Protein AF-A0A9E0TQ43-F1 (afdb_monomer_lite)

Secondary structure (DSSP, 8-state):
-----PPPEETTS-BTT-HHHHHHHHHHHHHHS-EEEEEE-TT--S--EEEEES-HHHHHHHHHHH--TT-EEEEE-TTT--SEEEEEEPP-TTS-EESS---

Sequence (103 aa):
MSESTKLDWTNGGENILAAEKLAAVREHLSKVGNIAVAHWHYCGARAPTPLAFDDFDLFEEYLKRDVRPGDAIDVYSFPHGSKTIAIGKFPDSEGRVPIGGAY

Foldseek 3Di:
DDPPPDQDKDLPFFACPPPQLLVLVQVCLVVQQKKWKFKQAFVPPDGTDIDMDRDSVVVVVCLVPPADAQIKMWIADPDPSPDTRGIGGHHDPVNIYTDDTRD

Structure (mmC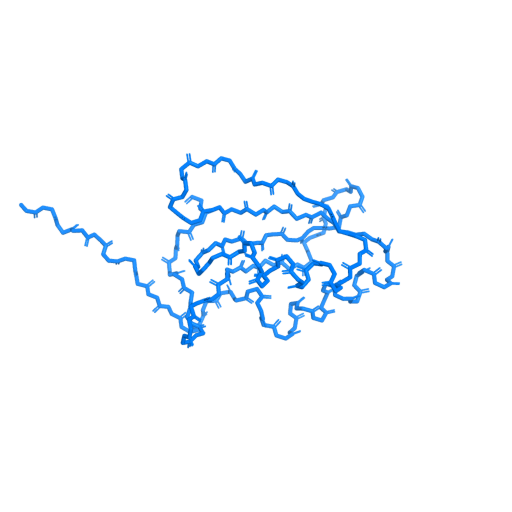IF, N/CA/C/O backbone):
data_AF-A0A9E0TQ43-F1
#
_entry.id   AF-A0A9E0TQ43-F1
#
loop_
_atom_site.group_PDB
_atom_site.id
_atom_site.type_symbol
_atom_site.label_atom_id
_atom_site.label_alt_id
_atom_site.label_comp_id
_atom_site.label_asym_id
_atom_site.label_entity_id
_atom_site.label_seq_id
_atom_site.pdbx_PDB_ins_code
_atom_site.Cartn_x
_atom_site.Cartn_y
_atom_site.Cartn_z
_atom_site.occupancy
_atom_site.B_iso_or_equiv
_atom_site.auth_seq_id
_atom_site.auth_comp_id
_atom_site.auth_asym_id
_atom_site.auth_atom_id
_atom_site.pdbx_PDB_model_num
ATOM 1 N N . MET A 1 1 ? 20.864 -2.950 -32.698 1.00 37.25 1 MET A N 1
ATOM 2 C CA . MET A 1 1 ? 20.132 -3.809 -31.748 1.00 37.25 1 MET A CA 1
ATOM 3 C C . MET A 1 1 ? 20.143 -3.069 -30.423 1.00 37.25 1 MET A C 1
ATOM 5 O O . MET A 1 1 ? 21.203 -3.008 -29.822 1.00 37.25 1 MET A O 1
ATOM 9 N N . SER A 1 2 ? 19.066 -2.369 -30.050 1.00 41.09 2 SER A N 1
ATOM 10 C CA . SER A 1 2 ? 19.022 -1.717 -28.735 1.00 41.09 2 SER A CA 1
ATOM 11 C C . SER A 1 2 ? 18.841 -2.806 -27.686 1.00 41.09 2 SER A C 1
ATOM 13 O O . SER A 1 2 ? 17.871 -3.563 -27.769 1.00 41.09 2 SER A O 1
ATOM 15 N N . GLU A 1 3 ? 19.771 -2.911 -26.740 1.00 44.09 3 GLU A N 1
ATOM 16 C CA . GLU A 1 3 ? 19.548 -3.668 -25.512 1.00 44.09 3 GLU 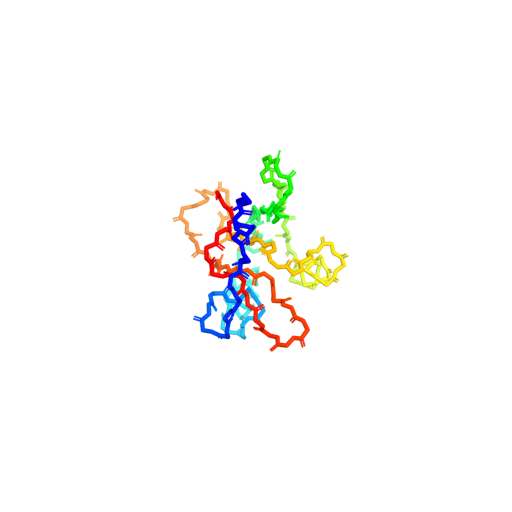A CA 1
ATOM 17 C C . GLU A 1 3 ? 18.248 -3.164 -24.888 1.00 44.09 3 GLU A C 1
ATOM 19 O O . GLU A 1 3 ? 18.133 -2.012 -24.475 1.00 44.09 3 GLU A O 1
ATOM 24 N N . SER A 1 4 ? 17.226 -4.015 -24.899 1.00 46.28 4 SER A N 1
ATOM 25 C CA . SER A 1 4 ? 16.080 -3.851 -24.021 1.00 46.28 4 SER A CA 1
ATOM 26 C C . SER A 1 4 ? 16.644 -3.899 -22.607 1.00 46.28 4 SER A C 1
ATOM 28 O O . SER A 1 4 ? 17.117 -4.949 -22.175 1.00 46.28 4 SER A O 1
ATOM 30 N N . THR A 1 5 ? 16.671 -2.754 -21.924 1.00 50.91 5 THR A N 1
ATOM 31 C CA . THR A 1 5 ? 17.043 -2.665 -20.513 1.00 50.91 5 THR A CA 1
ATOM 32 C C . THR A 1 5 ? 16.125 -3.605 -19.741 1.00 50.91 5 THR A C 1
ATOM 34 O O . THR A 1 5 ? 14.962 -3.283 -19.495 1.00 50.91 5 THR A O 1
ATOM 37 N N . LYS A 1 6 ? 16.613 -4.804 -19.408 1.00 55.34 6 LYS A N 1
ATOM 38 C CA . LYS A 1 6 ? 15.966 -5.644 -18.405 1.00 55.34 6 LYS A CA 1
ATOM 39 C C . LYS A 1 6 ? 15.966 -4.817 -17.130 1.00 55.34 6 LYS A C 1
ATOM 41 O O . LYS A 1 6 ? 17.022 -4.422 -16.652 1.00 55.34 6 LYS A O 1
ATOM 46 N N . LEU A 1 7 ? 14.778 -4.495 -16.636 1.00 69.19 7 LEU A N 1
ATOM 47 C CA . LEU A 1 7 ? 14.639 -3.900 -15.318 1.00 69.19 7 LEU A CA 1
ATOM 48 C C . LEU A 1 7 ? 15.145 -4.947 -14.328 1.00 69.19 7 LEU A C 1
ATOM 50 O O . LEU A 1 7 ? 14.618 -6.058 -14.293 1.00 69.19 7 LEU A O 1
ATOM 54 N N . ASP A 1 8 ? 16.213 -4.622 -13.608 1.00 86.31 8 ASP A N 1
ATOM 55 C CA . ASP A 1 8 ? 16.761 -5.495 -12.578 1.00 86.31 8 ASP A CA 1
ATOM 56 C C . ASP A 1 8 ? 15.793 -5.552 -11.393 1.00 86.31 8 ASP A C 1
ATOM 58 O O . ASP A 1 8 ? 15.174 -4.551 -11.036 1.00 86.31 8 ASP A O 1
ATOM 62 N N . TRP A 1 9 ? 15.650 -6.723 -10.775 1.00 91.50 9 TRP A N 1
ATOM 63 C CA . TRP A 1 9 ? 14.788 -6.950 -9.612 1.00 91.50 9 TRP A CA 1
ATOM 64 C C . TRP A 1 9 ? 15.647 -7.292 -8.397 1.00 91.50 9 TRP A C 1
ATOM 66 O O . TRP A 1 9 ? 16.634 -8.017 -8.512 1.00 91.50 9 TRP A O 1
ATOM 76 N N . THR A 1 10 ? 15.277 -6.784 -7.224 1.00 91.56 10 THR A N 1
ATOM 77 C CA . THR A 1 10 ? 16.057 -6.932 -5.989 1.00 91.56 10 THR A CA 1
ATOM 78 C C . THR A 1 10 ? 15.186 -7.293 -4.792 1.00 91.56 10 THR A C 1
ATOM 80 O O . THR A 1 10 ? 14.056 -6.830 -4.675 1.00 91.56 10 THR A O 1
ATOM 83 N N . ASN A 1 11 ? 15.748 -8.070 -3.863 1.00 88.56 11 ASN A N 1
ATOM 84 C CA . ASN A 1 11 ? 15.155 -8.342 -2.548 1.00 88.56 11 ASN A CA 1
ATOM 85 C C . ASN A 1 11 ? 15.419 -7.223 -1.524 1.00 88.56 11 ASN A C 1
ATOM 87 O O . ASN A 1 11 ? 14.852 -7.241 -0.440 1.00 88.56 11 ASN A O 1
ATOM 91 N N . GLY A 1 12 ? 16.305 -6.272 -1.840 1.00 85.81 12 GLY A N 1
ATOM 92 C CA . GLY A 1 12 ? 16.681 -5.175 -0.941 1.00 85.81 12 GLY A CA 1
ATOM 93 C C . GLY A 1 12 ? 15.934 -3.864 -1.187 1.00 85.81 12 GLY A C 1
ATOM 94 O O . GLY A 1 12 ? 16.345 -2.837 -0.659 1.00 85.81 12 GLY A O 1
ATOM 95 N N . GLY A 1 13 ? 14.914 -3.861 -2.047 1.00 87.06 13 GLY A N 1
ATOM 96 C CA . GLY A 1 13 ? 14.142 -2.657 -2.355 1.00 87.06 13 GLY A CA 1
ATOM 97 C C . GLY A 1 13 ? 12.965 -2.447 -1.401 1.00 87.06 13 GLY A C 1
ATOM 98 O O . GLY A 1 13 ? 12.586 -3.343 -0.652 1.00 87.06 13 GLY A O 1
ATOM 99 N N . GLU A 1 14 ? 12.362 -1.258 -1.456 1.00 92.00 14 GLU A N 1
ATOM 100 C CA . GLU A 1 14 ? 11.188 -0.913 -0.646 1.00 92.00 14 GLU A CA 1
ATOM 101 C C . GLU A 1 14 ? 9.990 -1.796 -1.030 1.00 92.00 14 GLU A C 1
ATOM 103 O O . GLU A 1 14 ? 9.416 -1.630 -2.105 1.00 92.00 14 GLU A O 1
ATOM 108 N N . ASN A 1 15 ? 9.608 -2.723 -0.153 1.00 94.94 15 ASN A N 1
ATOM 109 C CA . ASN A 1 15 ? 8.484 -3.640 -0.338 1.00 94.94 15 ASN A CA 1
ATOM 110 C C . ASN A 1 15 ? 7.275 -3.155 0.479 1.00 94.94 15 ASN A C 1
ATOM 112 O O . ASN A 1 15 ? 7.356 -3.056 1.703 1.00 94.94 15 ASN A O 1
ATOM 116 N N . ILE A 1 16 ? 6.142 -2.875 -0.173 1.00 97.00 16 ILE A N 1
ATOM 117 C CA . ILE A 1 16 ? 4.931 -2.409 0.529 1.00 97.00 16 ILE A CA 1
ATOM 118 C C . ILE A 1 16 ? 4.344 -3.473 1.472 1.00 97.00 16 ILE A C 1
ATOM 120 O O . ILE A 1 16 ? 3.695 -3.134 2.457 1.00 97.00 16 ILE A O 1
ATOM 124 N N . LEU A 1 17 ? 4.612 -4.755 1.206 1.00 97.12 17 LEU A N 1
ATOM 125 C CA . LEU A 1 17 ? 4.187 -5.886 2.034 1.00 97.12 17 LEU A CA 1
ATOM 126 C C . LEU A 1 17 ? 5.130 -6.164 3.213 1.00 97.12 17 LEU A C 1
ATOM 128 O O . LEU A 1 17 ? 4.904 -7.120 3.956 1.00 97.12 17 LEU A O 1
ATOM 132 N N . ALA A 1 18 ? 6.185 -5.364 3.401 1.00 96.56 18 ALA A N 1
ATOM 133 C CA . ALA A 1 18 ? 7.049 -5.496 4.565 1.00 96.56 18 ALA A CA 1
ATOM 134 C C . ALA A 1 18 ? 6.244 -5.287 5.861 1.00 96.56 18 ALA A C 1
ATOM 136 O O . ALA A 1 18 ? 5.388 -4.399 5.951 1.00 96.56 18 ALA A O 1
ATOM 137 N N . ALA A 1 19 ? 6.503 -6.122 6.870 1.00 96.88 19 ALA A N 1
ATOM 138 C CA . ALA A 1 19 ? 5.680 -6.202 8.076 1.00 96.88 19 ALA A CA 1
ATOM 139 C C . ALA A 1 19 ? 5.588 -4.856 8.812 1.00 96.88 19 ALA A C 1
ATOM 141 O O . ALA A 1 19 ? 4.520 -4.479 9.289 1.00 96.88 19 ALA A O 1
ATOM 142 N N . GLU A 1 20 ? 6.682 -4.099 8.855 1.00 97.38 20 GLU A N 1
ATOM 143 C CA . GLU A 1 20 ? 6.751 -2.771 9.454 1.00 97.38 20 GLU A CA 1
ATOM 144 C C . GLU A 1 20 ? 5.889 -1.734 8.718 1.00 97.38 20 GLU A C 1
ATOM 146 O O . GLU A 1 20 ? 5.303 -0.860 9.358 1.00 97.38 20 GLU A O 1
ATOM 151 N N . LYS A 1 21 ? 5.746 -1.849 7.392 1.00 97.69 21 LYS A N 1
ATOM 152 C CA . LYS A 1 21 ? 4.916 -0.948 6.579 1.00 97.69 21 LYS A CA 1
ATOM 153 C C . LYS A 1 21 ? 3.441 -1.243 6.813 1.00 97.69 21 LYS A C 1
ATOM 155 O O . LYS A 1 21 ? 2.674 -0.331 7.117 1.00 97.69 21 LYS A O 1
ATOM 160 N N . LEU A 1 22 ? 3.058 -2.519 6.756 1.00 98.19 22 LEU A N 1
ATOM 161 C CA . LEU A 1 22 ? 1.690 -2.953 7.043 1.00 98.19 22 LEU A CA 1
ATOM 162 C C . LEU A 1 22 ? 1.286 -2.617 8.486 1.00 98.19 22 LEU A C 1
ATOM 164 O O . LEU A 1 22 ? 0.182 -2.123 8.717 1.00 98.19 22 LEU A O 1
ATOM 168 N N . ALA A 1 23 ? 2.191 -2.803 9.451 1.00 98.19 23 ALA A N 1
ATOM 169 C CA . ALA A 1 23 ? 1.963 -2.413 10.839 1.00 98.19 23 ALA A CA 1
ATOM 170 C C . ALA A 1 23 ? 1.750 -0.898 10.985 1.00 98.19 23 ALA A C 1
ATOM 172 O O . ALA A 1 23 ? 0.803 -0.490 11.655 1.00 98.19 23 ALA A O 1
ATOM 173 N N . ALA A 1 24 ? 2.562 -0.068 10.319 1.00 97.88 24 ALA A N 1
ATOM 174 C CA . ALA A 1 24 ? 2.407 1.387 10.347 1.00 97.88 24 ALA A CA 1
ATOM 175 C C . ALA A 1 24 ? 1.061 1.846 9.760 1.00 97.88 24 ALA A C 1
ATOM 177 O O . ALA A 1 24 ? 0.411 2.732 10.320 1.00 97.88 24 ALA A O 1
ATOM 178 N N . VAL A 1 25 ? 0.616 1.226 8.661 1.00 97.75 25 VAL A N 1
ATOM 179 C CA . VAL A 1 25 ? -0.693 1.514 8.053 1.00 97.75 25 VAL A CA 1
ATOM 180 C C . VAL A 1 25 ? -1.831 1.099 8.986 1.00 97.75 25 VAL A C 1
ATOM 182 O O . VAL A 1 25 ? -2.724 1.905 9.250 1.00 97.75 25 VAL A O 1
ATOM 185 N N . ARG A 1 26 ? -1.774 -0.116 9.548 1.00 98.19 26 ARG A N 1
ATOM 186 C CA . ARG A 1 26 ? -2.773 -0.618 10.505 1.00 98.19 26 ARG A CA 1
ATOM 187 C C . ARG A 1 26 ? -2.872 0.278 11.739 1.00 98.19 26 ARG A C 1
ATOM 189 O O . ARG A 1 26 ? -3.968 0.647 12.155 1.00 98.19 26 ARG A O 1
ATOM 196 N N . GLU A 1 27 ? -1.730 0.651 12.311 1.00 97.25 27 GLU A N 1
ATOM 197 C CA . GLU A 1 27 ? -1.662 1.545 13.465 1.00 97.25 27 GLU A CA 1
ATOM 198 C C . GLU A 1 27 ? -2.268 2.914 13.142 1.00 97.25 27 GLU A C 1
ATOM 200 O O . GLU A 1 27 ? -3.082 3.421 13.917 1.00 97.25 27 GLU A O 1
ATOM 205 N N . HIS A 1 28 ? -1.918 3.507 11.996 1.00 95.94 28 HIS A N 1
ATOM 206 C CA . HIS A 1 28 ? -2.478 4.793 11.593 1.00 95.94 28 HIS A CA 1
ATOM 207 C C . HIS A 1 28 ? -3.999 4.732 11.446 1.00 95.94 28 HIS A C 1
ATOM 209 O O . HIS A 1 28 ? -4.695 5.564 12.028 1.00 95.94 28 HIS A O 1
ATOM 215 N N . LEU A 1 29 ? -4.515 3.728 10.733 1.00 96.06 29 LEU A N 1
ATOM 216 C CA . LEU A 1 29 ? -5.952 3.533 10.545 1.00 96.06 29 LEU A CA 1
ATOM 217 C C . LEU A 1 29 ? -6.682 3.366 11.880 1.00 96.06 29 LEU A C 1
ATOM 219 O O . LEU A 1 29 ? -7.680 4.037 12.102 1.00 96.06 29 LEU A O 1
ATOM 223 N N . SER A 1 30 ? -6.140 2.593 12.825 1.00 96.12 30 SER A N 1
ATOM 224 C CA . SER A 1 30 ? -6.757 2.454 14.155 1.00 96.12 30 SER A CA 1
ATOM 225 C C . SER A 1 30 ? -6.837 3.760 14.960 1.00 96.12 30 SER A C 1
ATOM 227 O O . SER A 1 30 ? -7.711 3.905 15.811 1.00 96.12 30 SER A O 1
ATOM 229 N N . LYS A 1 31 ? -5.925 4.711 14.715 1.00 94.44 31 LYS A N 1
ATOM 230 C CA . LYS A 1 31 ? -5.838 5.976 15.462 1.00 94.44 31 LYS A CA 1
ATOM 231 C C . LYS A 1 31 ? -6.601 7.115 14.794 1.00 94.44 31 LYS A C 1
ATOM 233 O O . LYS A 1 31 ? -7.162 7.957 15.488 1.00 94.44 31 LYS A O 1
ATOM 238 N N . VAL A 1 32 ? -6.552 7.177 13.467 1.00 93.19 32 VAL A N 1
ATOM 239 C CA . VAL A 1 32 ? -7.050 8.307 12.666 1.00 93.19 32 VAL A CA 1
ATOM 240 C C . VAL A 1 32 ? -8.316 7.939 11.894 1.00 93.19 32 VAL A C 1
ATOM 242 O O . VAL A 1 32 ? -9.158 8.800 11.657 1.00 93.19 32 VAL A O 1
ATOM 245 N N . GLY A 1 33 ? -8.478 6.665 11.535 1.00 94.06 33 GLY A N 1
ATOM 246 C CA . GLY A 1 33 ? -9.657 6.142 10.845 1.00 94.06 33 GLY A CA 1
ATOM 247 C C . GLY A 1 33 ? -9.643 6.305 9.328 1.00 94.06 33 GLY A C 1
ATOM 248 O O . GLY A 1 33 ? -10.629 5.957 8.697 1.00 94.06 33 GLY A O 1
ATOM 249 N N . ASN A 1 34 ? -8.583 6.855 8.724 1.00 94.69 34 ASN A N 1
ATOM 250 C CA . ASN A 1 34 ? -8.451 6.909 7.267 1.00 94.69 34 ASN A CA 1
ATOM 251 C C . ASN A 1 34 ? -7.004 7.091 6.792 1.00 94.69 34 ASN A C 1
ATOM 253 O O . ASN A 1 34 ? -6.136 7.562 7.527 1.00 94.69 34 ASN A O 1
ATOM 257 N N . ILE A 1 35 ? -6.770 6.722 5.534 1.00 96.12 35 ILE A N 1
ATOM 258 C CA . ILE A 1 35 ? -5.547 6.964 4.764 1.00 96.12 35 ILE A CA 1
ATOM 259 C C . ILE A 1 35 ? -5.903 7.361 3.331 1.00 96.12 35 ILE A C 1
ATOM 261 O O . ILE A 1 35 ? -6.940 6.962 2.800 1.00 96.12 35 ILE A O 1
ATOM 265 N N . ALA A 1 36 ? -5.004 8.100 2.687 1.00 96.12 36 ALA A N 1
ATOM 266 C CA . ALA A 1 36 ? -4.993 8.294 1.243 1.00 96.12 36 ALA A CA 1
ATOM 267 C C . ALA A 1 36 ? -3.891 7.432 0.622 1.00 96.12 36 ALA A C 1
ATOM 269 O O . ALA A 1 36 ? -2.803 7.308 1.187 1.00 96.12 36 ALA A O 1
ATOM 270 N N . VAL A 1 37 ? -4.162 6.860 -0.547 1.00 96.44 37 VAL A N 1
ATOM 271 C CA . VAL A 1 37 ? -3.227 6.004 -1.276 1.00 96.44 37 VAL A CA 1
ATOM 272 C C . VAL A 1 37 ? -3.079 6.508 -2.707 1.00 96.44 37 VAL A C 1
ATOM 274 O O . VAL A 1 37 ? -4.073 6.758 -3.390 1.00 96.44 37 VAL A O 1
ATOM 277 N N . ALA A 1 38 ? -1.839 6.635 -3.170 1.00 95.69 38 ALA A N 1
ATOM 278 C CA . ALA A 1 38 ? -1.521 6.798 -4.581 1.00 95.69 38 ALA A CA 1
ATOM 279 C C . ALA A 1 38 ? -0.964 5.476 -5.116 1.00 95.69 38 ALA A C 1
ATOM 281 O O . ALA A 1 38 ? 0.098 5.021 -4.693 1.00 95.69 38 ALA A O 1
ATOM 282 N N . HIS A 1 39 ? -1.696 4.857 -6.042 1.00 96.38 39 HIS A N 1
ATOM 283 C CA . HIS A 1 39 ? -1.269 3.638 -6.720 1.00 96.38 39 HIS A CA 1
ATOM 284 C C . HIS A 1 39 ? -0.667 3.981 -8.088 1.00 96.38 39 HIS A C 1
ATOM 286 O O . HIS A 1 39 ? -1.385 4.345 -9.024 1.00 96.38 39 HIS A O 1
ATOM 292 N N . TRP A 1 40 ? 0.653 3.849 -8.200 1.00 95.19 40 TRP A N 1
ATOM 293 C CA . TRP A 1 40 ? 1.431 4.016 -9.422 1.00 95.19 40 TRP A CA 1
ATOM 294 C C . TRP A 1 40 ? 1.573 2.690 -10.163 1.00 95.19 40 TRP A C 1
ATOM 296 O O . TRP A 1 40 ? 2.119 1.722 -9.639 1.00 95.19 40 TRP A O 1
ATOM 306 N N . HIS A 1 41 ? 1.113 2.672 -11.411 1.00 94.00 41 HIS A N 1
ATOM 307 C CA . HIS A 1 41 ? 1.055 1.462 -12.228 1.00 94.00 41 HIS A CA 1
ATOM 308 C C . HIS A 1 41 ? 2.366 1.256 -12.975 1.00 94.00 41 HIS A C 1
ATOM 310 O O . HIS A 1 41 ? 2.717 2.040 -13.865 1.00 94.00 41 HIS A O 1
ATOM 316 N N . TYR A 1 42 ? 3.076 0.187 -12.645 1.00 90.25 42 TYR A N 1
ATOM 317 C CA . TYR A 1 42 ? 4.338 -0.175 -13.261 1.00 90.25 42 TYR A CA 1
ATOM 318 C C . TYR A 1 42 ? 4.157 -0.442 -14.754 1.00 90.25 42 TYR A C 1
ATOM 320 O O . TYR A 1 42 ? 3.296 -1.215 -15.176 1.00 90.25 42 TYR A O 1
ATOM 328 N N . CYS A 1 43 ? 4.944 0.259 -15.574 1.00 85.81 43 CYS A N 1
ATOM 329 C CA . CYS A 1 43 ? 4.809 0.269 -17.035 1.00 85.81 43 CYS A CA 1
ATOM 330 C C . CYS A 1 43 ? 3.396 0.639 -17.547 1.00 85.81 43 CYS A C 1
ATOM 332 O O . CYS A 1 43 ? 3.068 0.357 -18.698 1.00 85.81 43 CYS A O 1
ATOM 334 N N . GLY A 1 44 ? 2.561 1.293 -16.730 1.00 82.00 44 GLY A N 1
ATOM 335 C CA . GLY A 1 44 ? 1.183 1.639 -17.089 1.00 82.00 44 GLY A CA 1
ATOM 336 C C . GLY A 1 44 ? 1.038 2.900 -17.947 1.00 82.00 44 GLY A C 1
ATOM 337 O O . GLY A 1 44 ? -0.039 3.121 -18.494 1.00 82.00 44 GLY A O 1
ATOM 338 N N . ALA A 1 45 ? 2.091 3.728 -18.043 1.00 84.00 45 ALA A N 1
ATOM 339 C CA . ALA A 1 45 ? 2.110 5.012 -18.762 1.00 84.00 45 ALA A CA 1
ATOM 340 C C . ALA A 1 45 ? 0.888 5.907 -18.454 1.00 84.00 45 ALA A C 1
ATOM 342 O O . ALA A 1 45 ? 0.308 6.535 -19.340 1.00 84.00 45 ALA A O 1
ATOM 343 N N . ARG A 1 46 ? 0.477 5.940 -17.180 1.00 87.06 46 ARG A N 1
ATOM 344 C CA . ARG A 1 46 ? -0.691 6.682 -16.699 1.00 87.06 46 ARG A CA 1
ATOM 345 C C . ARG A 1 46 ? -0.423 7.337 -15.349 1.00 87.06 46 ARG A C 1
ATOM 347 O O . ARG A 1 46 ? 0.461 6.905 -14.615 1.00 87.06 46 ARG A O 1
ATOM 354 N N . ALA A 1 47 ? -1.224 8.352 -15.032 1.00 89.31 47 ALA A N 1
ATOM 355 C CA . ALA A 1 47 ? -1.257 8.971 -13.711 1.00 89.31 47 ALA A CA 1
ATOM 356 C C . ALA A 1 47 ? -1.621 7.940 -12.618 1.00 89.31 47 ALA A C 1
ATOM 358 O O . ALA A 1 47 ? -2.295 6.945 -12.925 1.00 89.31 47 ALA A O 1
ATOM 359 N N . PRO A 1 48 ? -1.209 8.164 -11.357 1.00 94.12 48 PRO A N 1
ATOM 360 C CA . PRO A 1 48 ? -1.549 7.266 -10.266 1.00 94.12 48 PRO A CA 1
ATOM 361 C C . PRO A 1 48 ? -3.060 7.239 -10.050 1.00 94.12 48 PRO A C 1
ATOM 363 O O . PRO A 1 48 ? -3.754 8.237 -10.252 1.00 94.12 48 PRO A O 1
ATOM 366 N N . THR A 1 49 ? -3.575 6.094 -9.614 1.00 95.88 49 THR A N 1
ATOM 367 C CA . THR A 1 49 ? -4.966 5.984 -9.175 1.00 95.88 49 THR A CA 1
ATOM 368 C C . THR A 1 49 ? -5.060 6.467 -7.728 1.00 95.88 49 THR A C 1
ATOM 370 O O . THR A 1 49 ? -4.452 5.837 -6.859 1.00 95.88 49 THR A O 1
ATOM 373 N N . PRO A 1 50 ? -5.780 7.572 -7.450 1.00 95.50 50 PRO A N 1
ATOM 374 C CA . PRO A 1 50 ? -6.009 8.022 -6.087 1.00 95.50 50 PRO A CA 1
ATOM 375 C C . PRO A 1 50 ? -7.077 7.151 -5.427 1.00 95.50 50 PRO A C 1
ATOM 377 O O . PRO A 1 50 ? -8.118 6.863 -6.020 1.00 95.50 50 PRO A O 1
ATOM 380 N N . LEU A 1 51 ? -6.817 6.743 -4.193 1.00 96.12 51 LEU A N 1
ATOM 381 C CA . LEU A 1 51 ? -7.689 5.895 -3.390 1.00 96.12 51 LEU A CA 1
ATOM 382 C C . LEU A 1 51 ? -7.719 6.418 -1.953 1.00 96.12 51 LEU A C 1
ATOM 384 O O . LEU A 1 51 ? -6.815 7.133 -1.514 1.00 96.12 51 LEU A O 1
ATOM 388 N N . ALA A 1 52 ? -8.747 6.031 -1.211 1.00 95.62 52 ALA A N 1
ATOM 389 C CA . ALA A 1 52 ? -8.829 6.248 0.222 1.00 95.62 52 ALA A CA 1
ATOM 390 C C . ALA A 1 52 ? -9.402 4.996 0.879 1.00 95.62 52 ALA A C 1
ATOM 392 O O . ALA A 1 52 ? -10.275 4.343 0.309 1.00 95.62 52 ALA A O 1
ATOM 393 N N . PHE A 1 53 ? -8.899 4.684 2.066 1.00 96.81 53 PHE A N 1
ATOM 394 C CA . PHE A 1 53 ? -9.353 3.553 2.863 1.00 96.81 53 PHE A CA 1
ATOM 395 C C . PHE A 1 53 ? -9.560 4.020 4.297 1.00 96.81 53 PHE A C 1
ATOM 397 O O . PHE A 1 53 ? -8.771 4.814 4.810 1.00 96.81 53 PHE A O 1
ATOM 404 N N . ASP A 1 54 ? -10.615 3.533 4.930 1.00 96.69 54 ASP A N 1
ATOM 405 C CA . ASP A 1 54 ? -10.934 3.715 6.348 1.00 96.69 54 ASP A CA 1
ATOM 406 C C . ASP A 1 54 ? -10.758 2.423 7.160 1.00 96.69 54 ASP A C 1
ATOM 408 O O . ASP A 1 54 ? -10.719 2.456 8.388 1.00 96.69 54 ASP A O 1
ATOM 412 N N . ASP A 1 55 ? -10.559 1.302 6.470 1.00 97.12 55 ASP A N 1
ATOM 413 C CA . ASP A 1 55 ? -10.365 -0.019 7.044 1.00 97.12 55 ASP A CA 1
ATOM 414 C C . ASP A 1 55 ? -9.091 -0.688 6.505 1.00 97.12 55 ASP A C 1
ATOM 416 O O . ASP A 1 55 ? -8.745 -0.576 5.323 1.00 97.12 55 ASP A O 1
ATOM 420 N N . PHE A 1 56 ? -8.364 -1.374 7.393 1.00 98.12 56 PHE A N 1
ATOM 421 C CA . PHE A 1 56 ? -7.103 -2.016 7.020 1.00 98.12 56 PHE A CA 1
ATOM 422 C C . PHE A 1 56 ? -7.335 -3.259 6.167 1.00 98.12 56 PHE A C 1
ATOM 424 O O . PHE A 1 56 ? -6.560 -3.510 5.247 1.00 98.12 56 PHE A O 1
ATOM 431 N N . ASP A 1 57 ? -8.372 -4.039 6.462 1.00 98.12 57 ASP A N 1
ATOM 432 C CA . ASP A 1 57 ? -8.617 -5.295 5.765 1.00 98.12 57 ASP A CA 1
ATOM 433 C C . ASP A 1 57 ? -9.063 -5.014 4.320 1.00 98.12 57 ASP A C 1
ATOM 435 O O . ASP A 1 57 ? -8.612 -5.702 3.406 1.00 98.12 57 ASP A O 1
ATOM 439 N N . LEU A 1 58 ? -9.816 -3.930 4.078 1.00 98.12 58 LEU A N 1
ATOM 440 C CA . LEU A 1 58 ? -10.108 -3.429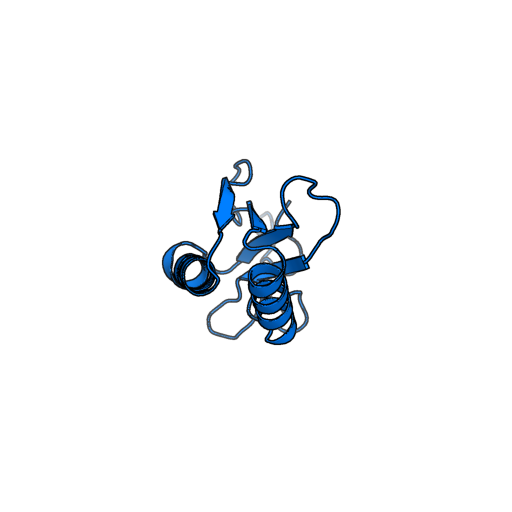 2.726 1.00 98.12 58 LEU A CA 1
ATOM 441 C C . LEU A 1 58 ? -8.850 -2.976 1.970 1.00 98.12 58 LEU A C 1
ATOM 443 O O . LEU A 1 58 ? -8.701 -3.271 0.782 1.00 98.12 58 LEU A O 1
ATOM 447 N N . PHE A 1 59 ? -7.931 -2.272 2.638 1.00 98.19 59 PHE A N 1
ATOM 448 C CA . PHE A 1 59 ? -6.646 -1.901 2.039 1.00 98.19 59 PHE A CA 1
ATOM 449 C C . PHE A 1 59 ? -5.811 -3.143 1.690 1.00 98.19 59 PHE A C 1
ATOM 451 O O . PHE A 1 59 ? -5.270 -3.246 0.589 1.00 98.19 59 PHE A O 1
ATOM 458 N N . GLU A 1 60 ? -5.728 -4.112 2.599 1.00 97.94 60 GLU A N 1
ATOM 459 C CA . GLU A 1 60 ? -4.988 -5.354 2.382 1.00 97.94 60 GLU A CA 1
ATOM 460 C C . GLU A 1 60 ? -5.618 -6.210 1.271 1.00 97.94 60 GLU A C 1
ATOM 462 O O . GLU A 1 60 ? -4.906 -6.798 0.453 1.00 97.94 60 GLU A O 1
ATOM 467 N N . GLU A 1 61 ? -6.947 -6.264 1.201 1.00 98.12 61 GLU A N 1
ATOM 468 C CA . GLU A 1 61 ? -7.669 -6.920 0.115 1.00 98.12 61 GLU A CA 1
ATOM 469 C C . GLU A 1 61 ? -7.362 -6.256 -1.233 1.00 98.12 61 GLU A C 1
ATOM 471 O O . GLU A 1 61 ? -7.061 -6.960 -2.201 1.00 98.12 61 GLU A O 1
ATOM 476 N N . TYR A 1 62 ? -7.362 -4.922 -1.288 1.00 98.31 62 TYR A N 1
ATOM 477 C CA . TYR A 1 62 ? -6.999 -4.172 -2.489 1.00 98.31 62 TYR A CA 1
ATOM 478 C C . TYR A 1 62 ? -5.579 -4.507 -2.959 1.00 98.31 62 TYR A C 1
ATOM 480 O O . TYR A 1 62 ? -5.370 -4.825 -4.131 1.00 98.31 62 TYR A O 1
ATOM 488 N N . LEU A 1 63 ? -4.606 -4.519 -2.038 1.00 97.81 63 LEU A N 1
ATOM 489 C CA . LEU A 1 63 ? -3.231 -4.916 -2.347 1.00 97.81 63 LEU A CA 1
ATOM 490 C C . LEU A 1 63 ? -3.167 -6.319 -2.974 1.00 97.81 63 LEU A C 1
ATOM 492 O O . LEU A 1 63 ? -2.415 -6.535 -3.916 1.00 97.81 63 LEU A O 1
ATOM 496 N N . LYS A 1 64 ? -3.964 -7.274 -2.486 1.00 96.19 64 LYS A N 1
ATOM 497 C CA . LYS A 1 64 ? -3.968 -8.655 -2.998 1.00 96.19 64 LYS A CA 1
ATOM 498 C C . LYS A 1 64 ? -4.663 -8.803 -4.353 1.00 96.19 64 LYS A C 1
ATOM 500 O O . LYS A 1 64 ? -4.293 -9.688 -5.122 1.00 96.19 64 LYS A O 1
ATOM 505 N N . ARG A 1 65 ? -5.713 -8.021 -4.610 1.00 96.94 65 ARG A N 1
ATOM 506 C CA . ARG A 1 65 ? -6.598 -8.204 -5.772 1.00 96.94 65 ARG A CA 1
ATOM 507 C C . ARG A 1 65 ? -6.222 -7.335 -6.963 1.00 96.94 65 ARG A C 1
ATOM 509 O O . ARG A 1 65 ? -6.332 -7.796 -8.099 1.00 96.94 65 ARG A O 1
ATOM 516 N N . ASP A 1 66 ? -5.814 -6.098 -6.707 1.00 96.88 66 ASP A N 1
ATOM 517 C CA . ASP A 1 66 ? -5.751 -5.048 -7.726 1.00 96.88 66 ASP A CA 1
ATOM 518 C C . ASP A 1 66 ? -4.325 -4.575 -8.034 1.00 96.88 66 ASP A C 1
ATOM 520 O O . ASP A 1 66 ? -4.097 -3.984 -9.093 1.00 96.88 66 ASP A O 1
ATOM 524 N N . VAL A 1 67 ? -3.364 -4.847 -7.147 1.00 96.56 67 VAL A N 1
ATOM 525 C CA . VAL A 1 67 ? -1.966 -4.421 -7.300 1.00 96.56 67 VAL A CA 1
ATOM 526 C C . VAL A 1 67 ? -1.130 -5.538 -7.920 1.00 96.56 67 VAL A C 1
ATOM 528 O O . VAL A 1 67 ? -1.271 -6.716 -7.587 1.00 96.56 67 VAL A O 1
ATOM 531 N N . ARG A 1 68 ? -0.264 -5.178 -8.867 1.00 95.69 68 ARG A N 1
ATOM 532 C CA . ARG A 1 68 ? 0.588 -6.104 -9.617 1.00 95.69 68 ARG A CA 1
ATOM 533 C C . ARG A 1 68 ? 2.050 -5.960 -9.202 1.00 95.69 68 ARG A C 1
ATOM 535 O O . ARG A 1 68 ? 2.468 -4.874 -8.806 1.00 95.69 68 ARG A O 1
ATOM 542 N N . PRO A 1 69 ? 2.865 -7.020 -9.352 1.00 95.31 69 PRO A N 1
ATOM 543 C CA . PRO A 1 69 ? 4.302 -6.928 -9.133 1.00 95.31 69 PRO A CA 1
ATOM 544 C C . PRO A 1 69 ? 4.929 -5.741 -9.868 1.00 95.31 69 PRO A C 1
ATOM 546 O O . PRO A 1 69 ? 4.785 -5.596 -11.082 1.00 95.31 69 PRO A O 1
ATOM 549 N N . GLY A 1 70 ? 5.650 -4.918 -9.113 1.00 94.06 70 GLY A N 1
ATOM 550 C CA . GLY A 1 70 ? 6.319 -3.712 -9.579 1.00 94.06 70 GLY A CA 1
ATOM 551 C C . GLY A 1 70 ? 5.545 -2.415 -9.364 1.00 94.06 70 GLY A C 1
ATOM 552 O O . GLY A 1 70 ? 6.190 -1.365 -9.318 1.00 94.06 70 GLY A O 1
ATOM 553 N N . ASP A 1 71 ? 4.218 -2.461 -9.199 1.00 95.56 71 ASP A N 1
ATOM 554 C CA . ASP A 1 71 ? 3.409 -1.271 -8.902 1.00 95.56 71 ASP A CA 1
ATOM 555 C C . ASP A 1 71 ? 3.905 -0.607 -7.611 1.00 95.56 71 ASP A C 1
ATOM 557 O O . ASP A 1 71 ? 4.296 -1.300 -6.669 1.00 95.56 71 ASP A O 1
ATOM 561 N N . ALA A 1 72 ? 3.894 0.727 -7.546 1.00 95.81 72 ALA A N 1
ATOM 562 C CA . ALA A 1 72 ? 4.250 1.451 -6.327 1.00 95.81 72 ALA A CA 1
ATOM 563 C C . ALA A 1 72 ? 3.020 1.989 -5.611 1.00 95.81 72 ALA A C 1
ATOM 565 O O . ALA A 1 72 ? 2.069 2.472 -6.225 1.00 95.81 72 ALA A O 1
ATOM 566 N N . ILE A 1 73 ? 3.072 1.908 -4.289 1.00 97.31 73 ILE A N 1
ATOM 567 C CA . ILE A 1 73 ? 2.002 2.288 -3.388 1.00 97.31 73 ILE A CA 1
ATOM 568 C C . ILE A 1 73 ? 2.570 3.305 -2.411 1.00 97.31 73 ILE A C 1
ATOM 570 O O . ILE A 1 73 ? 3.408 2.973 -1.567 1.00 97.31 73 ILE A O 1
ATOM 574 N N . ASP A 1 74 ? 2.067 4.530 -2.509 1.00 95.81 74 ASP A N 1
ATOM 575 C CA . ASP A 1 74 ? 2.365 5.580 -1.548 1.00 95.81 74 ASP A CA 1
ATOM 576 C C . ASP A 1 74 ? 1.158 5.782 -0.638 1.00 95.81 74 ASP A C 1
ATOM 578 O O . ASP A 1 74 ? 0.048 6.029 -1.110 1.00 95.81 74 ASP A O 1
ATOM 582 N N . VAL A 1 75 ? 1.370 5.684 0.672 1.00 97.00 75 VAL A N 1
ATOM 583 C CA . VAL A 1 75 ? 0.329 5.823 1.691 1.00 97.00 75 VAL A CA 1
ATOM 584 C C . VAL A 1 75 ? 0.592 7.068 2.525 1.00 97.00 75 VAL A C 1
ATOM 586 O O . VAL A 1 75 ? 1.643 7.206 3.162 1.00 97.00 75 VAL A O 1
ATOM 589 N N . TYR A 1 76 ? -0.397 7.952 2.578 1.00 95.88 76 TYR A N 1
ATOM 590 C CA . TYR A 1 76 ? -0.331 9.229 3.277 1.00 95.88 76 TYR A CA 1
ATOM 591 C C . TYR A 1 76 ? -1.490 9.386 4.257 1.00 95.88 76 TYR A C 1
ATOM 593 O O . TYR A 1 76 ? -2.580 8.846 4.063 1.00 95.88 76 TYR A O 1
ATOM 601 N N . SER A 1 77 ? -1.279 10.187 5.298 1.00 92.12 77 SER A N 1
ATOM 602 C CA . SER A 1 77 ? -2.371 10.621 6.172 1.00 92.12 77 SER A CA 1
ATOM 603 C C . SER A 1 77 ? -3.353 11.521 5.413 1.00 92.12 77 SER A C 1
ATOM 605 O O . SER A 1 77 ? -2.920 12.463 4.747 1.00 92.12 77 SER A O 1
ATOM 607 N N . PHE A 1 78 ? -4.657 11.318 5.576 1.00 79.56 78 PHE A N 1
ATOM 608 C CA . PHE A 1 78 ? -5.700 12.220 5.074 1.00 79.56 78 PHE A CA 1
ATOM 609 C C . PHE A 1 78 ? -6.216 13.122 6.224 1.00 79.56 78 PHE A C 1
ATOM 611 O O . PHE A 1 78 ? -6.111 12.728 7.385 1.00 79.56 78 PHE A O 1
ATOM 618 N N . PRO A 1 79 ? -6.711 14.358 5.979 1.00 65.81 79 PRO A N 1
ATOM 619 C CA . PRO A 1 79 ? -6.836 15.077 4.702 1.00 65.81 79 PRO A CA 1
ATOM 620 C C . PRO A 1 79 ? -5.565 15.778 4.206 1.00 65.81 79 PRO A C 1
ATOM 622 O O . PRO A 1 79 ? -5.558 16.291 3.092 1.00 65.81 79 PRO A O 1
ATOM 625 N N . HIS A 1 80 ? -4.492 15.840 4.999 1.00 60.25 80 HIS A N 1
ATOM 626 C CA . HIS A 1 80 ? -3.401 16.782 4.717 1.00 60.25 80 HIS A CA 1
ATOM 627 C C . HIS A 1 80 ? -2.203 16.228 3.946 1.00 60.25 80 HIS A C 1
ATOM 629 O O . HIS A 1 80 ? -1.320 17.016 3.623 1.00 60.25 80 HIS A O 1
ATOM 635 N N . GLY A 1 81 ? -2.128 14.923 3.659 1.00 65.81 81 GLY A N 1
ATOM 636 C CA . GLY A 1 81 ? -1.040 14.307 2.879 1.00 65.81 81 GLY A CA 1
ATOM 637 C C . GLY A 1 81 ? 0.375 14.560 3.424 1.00 65.81 81 GLY A C 1
ATOM 638 O O . GLY A 1 81 ? 1.357 14.204 2.786 1.00 65.81 81 GLY A O 1
ATOM 639 N N . SER A 1 82 ? 0.496 15.203 4.588 1.00 72.56 82 SER A N 1
ATOM 640 C CA . SER A 1 82 ? 1.730 15.821 5.071 1.00 72.56 82 SER A CA 1
ATOM 641 C C . SER A 1 82 ? 2.659 14.818 5.733 1.00 72.56 82 SER A C 1
ATOM 643 O O . SER A 1 82 ? 3.855 15.071 5.861 1.00 72.56 82 SER A O 1
ATOM 645 N N . LYS A 1 83 ? 2.111 13.672 6.147 1.00 87.94 83 LYS A N 1
ATOM 646 C CA . LYS A 1 83 ? 2.863 12.564 6.711 1.00 87.94 83 LYS A CA 1
ATOM 647 C C . LYS A 1 83 ? 2.754 11.346 5.805 1.00 87.94 83 LYS A C 1
ATOM 649 O O . LYS A 1 83 ? 1.677 10.769 5.648 1.00 87.94 83 LYS A O 1
ATOM 654 N N . THR A 1 84 ? 3.899 10.924 5.287 1.00 94.62 84 THR A N 1
ATOM 655 C CA . THR A 1 84 ? 4.074 9.598 4.698 1.00 94.62 84 THR A CA 1
ATOM 656 C C . THR A 1 84 ? 3.965 8.542 5.792 1.00 94.62 84 THR A C 1
ATOM 658 O O . THR A 1 84 ? 4.653 8.618 6.811 1.00 94.62 84 THR A O 1
ATOM 661 N N . ILE A 1 85 ? 3.089 7.564 5.584 1.00 96.56 85 ILE A N 1
ATOM 662 C CA . ILE A 1 85 ? 2.886 6.430 6.492 1.00 96.56 85 ILE A CA 1
ATOM 663 C C . ILE A 1 85 ? 3.718 5.245 6.012 1.00 96.56 85 ILE A C 1
ATOM 665 O O . ILE A 1 85 ? 4.475 4.661 6.783 1.00 96.56 85 ILE A O 1
ATOM 669 N N . ALA A 1 86 ? 3.603 4.921 4.727 1.00 97.06 86 ALA A N 1
ATOM 670 C CA . ALA A 1 86 ? 4.341 3.850 4.084 1.00 97.06 86 ALA A CA 1
ATOM 671 C C . ALA A 1 86 ? 4.541 4.186 2.605 1.00 97.06 86 ALA A C 1
ATOM 673 O O . ALA A 1 86 ? 3.682 4.796 1.979 1.00 97.06 86 ALA A O 1
ATOM 674 N N . ILE A 1 87 ? 5.682 3.777 2.065 1.00 95.81 87 ILE A N 1
ATOM 675 C CA . ILE A 1 87 ? 5.982 3.774 0.633 1.00 95.81 87 ILE A CA 1
ATOM 676 C C . ILE A 1 87 ? 6.638 2.434 0.351 1.00 95.81 87 ILE A C 1
ATOM 678 O O . ILE A 1 87 ? 7.442 1.961 1.165 1.00 95.81 87 ILE A O 1
ATOM 682 N N . GLY A 1 88 ? 6.289 1.837 -0.779 1.00 95.62 88 GLY A N 1
ATOM 683 C CA . GLY A 1 88 ? 6.946 0.645 -1.280 1.00 95.62 88 GLY A CA 1
ATOM 684 C C . GLY A 1 88 ? 6.340 0.167 -2.586 1.00 95.62 88 GLY A C 1
ATOM 685 O O . GLY A 1 88 ? 5.292 0.638 -3.024 1.00 95.62 88 GLY A O 1
ATOM 686 N N . LYS A 1 89 ? 7.013 -0.792 -3.205 1.00 96.00 89 LYS A N 1
ATOM 687 C CA . LYS A 1 89 ? 6.538 -1.488 -4.391 1.00 96.00 89 LYS A CA 1
ATOM 688 C C . LYS A 1 89 ? 5.946 -2.826 -4.020 1.00 96.00 89 LYS A C 1
ATOM 690 O O . LYS A 1 89 ? 6.361 -3.455 -3.045 1.00 96.00 89 LYS A O 1
ATOM 695 N N . PHE A 1 90 ? 4.992 -3.264 -4.819 1.00 96.69 90 PHE A N 1
ATOM 696 C CA . PHE A 1 90 ? 4.435 -4.590 -4.701 1.00 96.69 90 PHE A CA 1
ATOM 697 C C . PHE A 1 90 ? 5.438 -5.617 -5.243 1.00 96.69 90 PHE A C 1
ATOM 699 O O . PHE A 1 90 ? 5.937 -5.450 -6.361 1.00 96.69 90 PHE A O 1
ATOM 706 N N . PRO A 1 91 ? 5.793 -6.646 -4.462 1.00 96.31 91 PRO A N 1
ATOM 707 C CA . 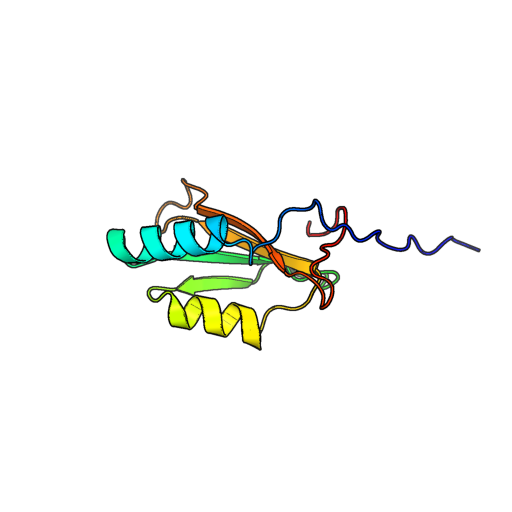PRO A 1 91 ? 6.815 -7.599 -4.857 1.00 96.31 91 PRO A CA 1
ATOM 708 C C . PRO A 1 91 ? 6.292 -8.624 -5.870 1.00 96.31 91 PRO A C 1
ATOM 710 O O . PRO A 1 91 ? 5.087 -8.826 -6.025 1.00 96.31 91 PRO A O 1
ATOM 713 N N . ASP A 1 92 ? 7.214 -9.298 -6.553 1.00 94.81 92 ASP A N 1
ATOM 714 C CA . ASP A 1 92 ? 6.926 -10.523 -7.295 1.00 94.81 92 ASP A CA 1
ATOM 715 C C . ASP A 1 92 ? 6.763 -11.737 -6.359 1.00 94.81 92 ASP A C 1
ATOM 717 O O . ASP A 1 92 ? 6.853 -11.639 -5.133 1.00 94.8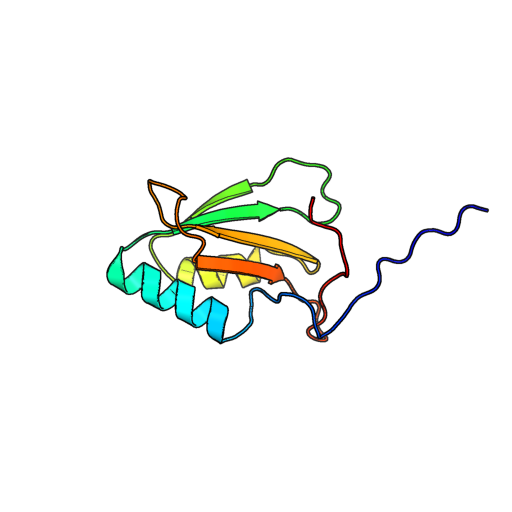1 92 ASP A O 1
ATOM 721 N N . SER A 1 93 ? 6.526 -12.914 -6.942 1.00 93.25 93 SER A N 1
ATOM 722 C CA . SER A 1 93 ? 6.364 -14.170 -6.196 1.00 93.25 93 SER A CA 1
ATOM 723 C C . SER A 1 93 ? 7.612 -14.614 -5.424 1.00 93.25 93 SER A C 1
ATOM 725 O O . SER A 1 93 ? 7.509 -15.487 -4.567 1.00 93.25 93 SER A O 1
ATOM 727 N N . GLU A 1 94 ? 8.784 -14.057 -5.734 1.00 91.38 94 GLU A N 1
ATOM 728 C CA . GLU A 1 94 ? 10.047 -14.323 -5.038 1.00 91.38 94 GLU A CA 1
ATOM 729 C C . GLU A 1 94 ? 10.361 -13.249 -3.984 1.00 91.38 94 GLU A C 1
ATOM 731 O O . GLU A 1 94 ? 11.406 -13.311 -3.338 1.00 91.38 94 GLU A O 1
ATOM 736 N N . GLY A 1 95 ? 9.462 -12.279 -3.782 1.00 92.25 95 GLY A N 1
ATOM 737 C CA . GLY A 1 95 ? 9.646 -11.184 -2.833 1.00 92.25 95 GLY A CA 1
ATOM 738 C C . GLY A 1 95 ? 10.480 -10.020 -3.374 1.00 92.25 95 GLY A C 1
ATOM 739 O O . GLY A 1 95 ? 10.776 -9.092 -2.619 1.00 92.25 95 GLY A O 1
ATOM 740 N N . ARG A 1 96 ? 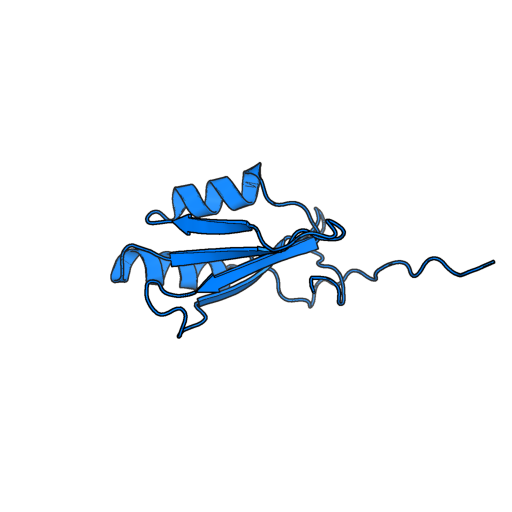10.849 -10.032 -4.661 1.00 93.56 96 ARG A N 1
ATOM 741 C CA . ARG A 1 96 ? 11.669 -8.981 -5.269 1.00 93.56 96 ARG A CA 1
ATOM 742 C C . ARG A 1 96 ? 10.813 -7.819 -5.737 1.00 93.56 96 ARG A C 1
ATOM 744 O O . ARG A 1 96 ? 9.686 -8.000 -6.181 1.00 93.56 96 ARG A O 1
ATOM 751 N N . VAL A 1 97 ? 11.403 -6.634 -5.768 1.00 93.06 97 VAL A N 1
ATOM 752 C CA . VAL A 1 97 ? 10.825 -5.431 -6.378 1.00 93.06 97 VAL A CA 1
ATOM 753 C C . VAL A 1 97 ? 11.759 -4.890 -7.465 1.00 93.06 97 VAL A C 1
ATOM 755 O O . VAL A 1 97 ? 12.973 -5.109 -7.382 1.00 93.06 97 VAL A O 1
ATOM 758 N N . PRO A 1 98 ? 11.255 -4.180 -8.487 1.00 90.94 98 PRO A N 1
ATOM 759 C CA . PRO A 1 98 ? 12.113 -3.635 -9.530 1.00 90.94 98 PRO A CA 1
ATOM 760 C C . PRO A 1 98 ? 13.017 -2.523 -8.974 1.00 90.94 98 PRO A C 1
ATOM 762 O O . PRO A 1 98 ? 12.584 -1.669 -8.189 1.00 90.94 98 PRO A O 1
ATOM 765 N N . ILE A 1 99 ? 14.278 -2.521 -9.403 1.00 86.00 99 ILE A N 1
ATOM 766 C CA . ILE A 1 99 ? 15.247 -1.448 -9.179 1.00 86.00 99 ILE A CA 1
ATOM 767 C C . ILE A 1 99 ? 14.874 -0.284 -10.098 1.00 86.00 99 ILE A C 1
ATOM 769 O O . ILE A 1 99 ? 14.827 -0.427 -11.318 1.00 86.00 99 ILE A O 1
ATOM 773 N N . GLY A 1 100 ? 14.597 0.883 -9.511 1.00 74.88 100 GLY A N 1
ATOM 774 C CA . GLY A 1 100 ? 14.029 2.006 -10.264 1.00 74.88 100 GLY A CA 1
ATOM 775 C C . GLY A 1 100 ? 12.639 1.681 -10.823 1.00 74.88 100 GLY A C 1
ATOM 776 O O . GLY A 1 100 ? 12.071 0.635 -10.525 1.00 74.88 100 GLY A O 1
ATOM 777 N N . GLY A 1 101 ? 12.047 2.595 -11.586 1.00 68.81 101 GLY A N 1
ATOM 778 C CA . GLY A 1 101 ? 10.692 2.416 -12.112 1.00 68.81 101 GLY A CA 1
ATOM 779 C C . GLY A 1 101 ? 9.609 2.471 -11.026 1.00 68.81 101 GLY A C 1
ATOM 780 O O . GLY A 1 101 ? 9.499 1.587 -10.182 1.00 68.81 101 GLY A O 1
ATOM 781 N N . ALA A 1 102 ? 8.851 3.556 -11.064 1.00 58.22 102 ALA A N 1
ATOM 782 C CA . ALA A 1 102 ? 7.506 3.793 -10.511 1.00 58.22 102 ALA A CA 1
ATOM 783 C C . ALA A 1 102 ? 7.082 5.264 -10.746 1.00 58.22 102 ALA A C 1
ATOM 785 O O . ALA A 1 102 ? 6.058 5.706 -10.236 1.00 58.22 102 ALA A O 1
ATOM 786 N N . TYR A 1 103 ? 7.902 6.000 -11.509 1.00 50.25 103 TYR A N 1
ATOM 787 C CA . TYR A 1 103 ? 7.871 7.413 -11.859 1.00 50.25 103 TYR A CA 1
ATOM 788 C C . TYR A 1 103 ? 8.673 7.568 -13.155 1.00 50.25 103 TYR A C 1
ATOM 790 O O . TYR A 1 103 ? 9.597 6.735 -13.352 1.00 50.25 103 TYR A O 1
#

pLDDT: mean 89.0, std 14.27, range [37.25, 98.31]

Radius of gyration: 14.18 Å; chains: 1; bounding box: 31×31×47 Å